Protein AF-A0A7W4UPY8-F1 (afdb_monomer_lite)

Foldseek 3Di:
DDDDDDDDDDDDDDDDDDDDDDDDDDDDDDDDDDPPPPPPPVPPPPPPDDPLPWDKDKDKAFADWDDDDQWIWGDHPDPFFIKIKHKPDSFDKDKDKDADPDPVVCVVRNRIIIMIITTCSVDPDMDIDIDGDDPPDPPDDPPPDDDDD

Sequence (149 aa):
MVPEELNSISPHLSAVDADATDATSSFAAPAPAPVVHDQAAAHRANFGDKTTRSVQLRLLIAGTVTEVGSGVVVTPTQRVPRLHITWAASAAATLTPIELDDPMLADVWGPRLVRLDLDVADRSTMTITVRQEHSTLPFGDTEPVGVTA

Radius of gyration: 32.55 Å; chains: 1; bounding box: 126×54×40 Å

pLDDT: mean 70.65, std 22.6, range [32.75, 97.0]

Organism: NCBI:txid255205

Secondary structure (DSSP, 8-state):
-------------PPPP------------PPPP------SSTTSS-SSS------EEEEEEESEEEEETTEEEEE-SSS---EEEEESTT--EEEEEEE---HHHHHHH-SEEEEEEEE-TT-S---EEEEEPP---------------

Structure (mmCIF, N/CA/C/O backbone):
data_AF-A0A7W4UPY8-F1
#
_entry.id   AF-A0A7W4UPY8-F1
#
loop_
_atom_site.group_PDB
_atom_site.id
_atom_site.type_symbol
_atom_site.label_atom_id
_atom_site.label_alt_id
_atom_site.label_comp_id
_atom_site.label_asym_id
_atom_site.label_entity_id
_atom_site.label_seq_id
_atom_site.pdbx_PDB_ins_code
_atom_site.Cartn_x
_atom_site.Cartn_y
_atom_site.Cartn_z
_atom_site.occupancy
_atom_site.B_iso_or_equiv
_atom_site.auth_seq_id
_atom_site.auth_comp_id
_atom_site.auth_asym_id
_atom_site.auth_atom_id
_atom_site.pdbx_PDB_model_num
ATOM 1 N N . MET A 1 1 ? -2.899 42.332 -21.416 1.00 38.50 1 MET A N 1
ATOM 2 C CA . MET A 1 1 ? -2.376 43.005 -20.212 1.00 38.50 1 MET A CA 1
ATOM 3 C C . MET A 1 1 ? -1.815 41.909 -19.326 1.00 38.50 1 MET A C 1
ATOM 5 O O . MET A 1 1 ? -2.576 41.178 -18.716 1.00 38.50 1 MET A O 1
ATOM 9 N N . VAL A 1 2 ? -0.507 41.704 -19.429 1.00 50.34 2 VAL A N 1
ATOM 10 C CA . VAL A 1 2 ? 0.288 40.655 -18.775 1.00 50.34 2 VAL A CA 1
ATOM 11 C C . VAL A 1 2 ? 1.525 41.355 -18.235 1.00 50.34 2 VAL A C 1
ATOM 13 O O . VAL A 1 2 ? 2.122 42.137 -18.979 1.00 50.34 2 VAL A O 1
ATOM 16 N N . PRO A 1 3 ? 1.879 41.118 -16.969 1.00 48.34 3 PRO A N 1
ATOM 17 C CA . PRO A 1 3 ? 3.298 41.010 -16.664 1.00 48.34 3 PRO A CA 1
ATOM 18 C C . PRO A 1 3 ? 3.560 39.943 -15.595 1.00 48.34 3 PRO A C 1
ATOM 20 O O . PRO A 1 3 ? 3.071 40.059 -14.479 1.00 48.34 3 PRO A O 1
ATOM 23 N N . GLU A 1 4 ? 4.383 38.947 -15.905 1.00 44.91 4 GLU A N 1
ATOM 24 C CA . GLU A 1 4 ? 5.142 38.235 -14.872 1.00 44.91 4 GLU A CA 1
ATOM 25 C C . GLU A 1 4 ? 6.402 37.632 -15.507 1.00 44.91 4 GLU A C 1
ATOM 27 O O . GLU A 1 4 ? 6.456 36.472 -15.896 1.00 44.91 4 GLU A O 1
ATOM 32 N N . GLU A 1 5 ? 7.408 38.486 -15.688 1.00 49.19 5 GLU A N 1
ATOM 33 C CA . GLU A 1 5 ? 8.802 38.075 -15.849 1.00 49.19 5 GLU A CA 1
ATOM 34 C C . GLU A 1 5 ? 9.450 38.218 -14.470 1.00 49.19 5 GLU A C 1
ATOM 36 O O . GLU A 1 5 ? 9.741 39.330 -14.025 1.00 49.19 5 GLU A O 1
ATOM 41 N N . LEU A 1 6 ? 9.637 37.101 -13.767 1.00 49.84 6 LEU A N 1
ATOM 42 C CA . LEU A 1 6 ? 10.430 37.048 -12.544 1.00 49.84 6 LEU A CA 1
ATOM 43 C C . LEU A 1 6 ? 11.608 36.095 -12.733 1.00 49.84 6 LEU A C 1
ATOM 45 O O . LEU A 1 6 ? 11.508 34.882 -12.588 1.00 49.84 6 LEU A O 1
ATOM 49 N N . ASN A 1 7 ? 12.733 36.736 -13.041 1.00 40.84 7 ASN A N 1
ATOM 50 C CA . ASN A 1 7 ? 14.046 36.511 -12.451 1.00 40.84 7 ASN A CA 1
ATOM 51 C C . ASN A 1 7 ? 14.556 35.069 -12.357 1.00 40.84 7 ASN A C 1
ATOM 53 O O . ASN A 1 7 ? 14.488 34.394 -11.331 1.00 40.84 7 ASN A O 1
ATOM 57 N N . SER A 1 8 ? 15.265 34.716 -13.424 1.00 41.16 8 SER A N 1
ATOM 58 C CA . SER A 1 8 ? 16.452 33.870 -13.400 1.00 41.16 8 SER A CA 1
ATOM 59 C C . SER A 1 8 ? 17.480 34.408 -12.390 1.00 41.16 8 SER A C 1
ATOM 61 O O . SER A 1 8 ? 17.962 35.532 -12.533 1.00 41.16 8 SER A O 1
ATOM 63 N N . ILE A 1 9 ? 17.824 33.625 -11.364 1.00 44.72 9 ILE A N 1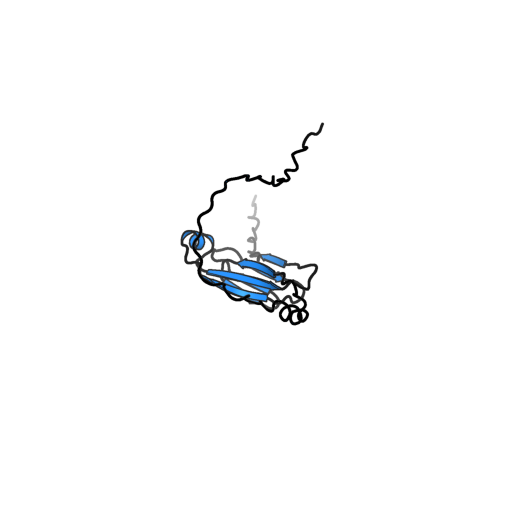
ATOM 64 C CA . ILE A 1 9 ? 18.937 33.923 -10.451 1.00 44.72 9 ILE A CA 1
ATOM 65 C C . ILE A 1 9 ? 19.946 32.779 -10.552 1.00 44.72 9 ILE A C 1
ATOM 67 O O . ILE A 1 9 ? 19.839 31.757 -9.876 1.00 44.72 9 ILE A O 1
ATOM 71 N N . SER A 1 10 ? 20.936 32.977 -11.419 1.00 49.38 10 SER A N 1
ATOM 72 C CA . SER A 1 10 ? 22.199 32.238 -11.427 1.00 49.38 10 SER A CA 1
ATOM 73 C C . SER A 1 10 ? 23.126 32.816 -10.352 1.00 49.38 10 SER A C 1
ATOM 75 O O . SER A 1 10 ? 23.406 34.014 -10.402 1.00 49.38 10 SER A O 1
ATOM 77 N N . PRO A 1 11 ? 23.676 32.028 -9.416 1.00 49.00 11 PRO A N 1
ATOM 78 C CA . PRO A 1 11 ? 24.799 32.488 -8.611 1.00 49.00 11 PRO A CA 1
ATOM 79 C C . PRO A 1 11 ? 26.113 32.290 -9.384 1.00 49.00 11 PRO A C 1
ATOM 81 O O . PRO A 1 11 ? 26.572 31.169 -9.597 1.00 49.00 11 PRO A O 1
ATOM 84 N N . HIS A 1 12 ? 26.718 33.401 -9.810 1.00 40.66 12 HIS A N 1
ATOM 85 C CA . HIS A 1 12 ? 28.081 33.459 -10.340 1.00 40.66 12 HIS A CA 1
ATOM 86 C C . HIS A 1 12 ? 29.053 33.512 -9.147 1.00 40.66 12 HIS A C 1
ATOM 88 O O . HIS A 1 12 ? 29.033 34.467 -8.371 1.00 40.66 12 HIS A O 1
ATOM 94 N N . LEU A 1 13 ? 29.873 32.474 -8.964 1.00 41.69 13 LEU A N 1
ATOM 95 C CA . LEU A 1 13 ? 30.941 32.450 -7.960 1.00 41.69 13 LEU A CA 1
ATOM 96 C C . LEU A 1 13 ? 32.081 33.374 -8.416 1.00 41.69 13 LEU A C 1
ATOM 98 O O . LEU A 1 13 ? 32.779 33.076 -9.384 1.00 41.69 13 LEU A O 1
ATOM 102 N N . SER A 1 14 ? 32.249 34.501 -7.721 1.00 40.97 14 SER A N 1
ATOM 103 C CA . SER A 1 14 ? 33.416 35.379 -7.849 1.00 40.97 14 SER A CA 1
ATOM 104 C C . SER A 1 14 ? 34.625 34.764 -7.147 1.00 40.97 14 SER A C 1
ATOM 106 O O . SER A 1 14 ? 34.558 34.414 -5.969 1.00 40.97 14 SER A O 1
ATOM 108 N N . ALA A 1 15 ? 35.732 34.666 -7.880 1.00 42.44 15 ALA A N 1
ATOM 109 C CA . ALA A 1 15 ? 37.051 34.373 -7.342 1.00 42.44 15 ALA A CA 1
ATOM 110 C C . ALA A 1 15 ? 37.508 35.528 -6.437 1.00 42.44 15 ALA A C 1
ATOM 112 O O . ALA A 1 15 ? 37.416 36.693 -6.826 1.00 42.44 15 ALA A O 1
ATOM 113 N N . VAL A 1 16 ? 37.982 35.196 -5.236 1.00 44.25 16 VAL A N 1
ATOM 114 C CA . VAL A 1 16 ? 38.664 36.137 -4.347 1.00 44.25 16 VAL A CA 1
ATOM 115 C C . VAL A 1 16 ? 40.169 35.917 -4.469 1.00 44.25 16 VAL A C 1
ATOM 117 O O . VAL A 1 16 ? 40.684 34.836 -4.188 1.00 44.25 16 VAL A O 1
ATOM 120 N N . ASP A 1 17 ? 40.827 36.964 -4.950 1.00 41.41 17 ASP A N 1
ATOM 121 C CA . ASP A 1 17 ? 42.266 37.195 -4.928 1.00 41.41 17 ASP A CA 1
ATOM 122 C C . ASP A 1 17 ? 42.747 37.313 -3.473 1.00 41.41 17 ASP A C 1
ATOM 124 O O . ASP A 1 17 ? 42.146 38.038 -2.675 1.00 41.41 17 ASP A O 1
ATOM 128 N N . ALA A 1 18 ? 43.833 36.627 -3.127 1.00 45.28 18 ALA A N 1
ATOM 129 C CA . ALA A 1 18 ? 44.547 36.838 -1.874 1.00 45.28 18 ALA A CA 1
ATOM 130 C C . ALA A 1 18 ? 46.037 36.991 -2.186 1.00 45.28 18 ALA A C 1
ATOM 132 O O . ALA A 1 18 ? 46.731 36.013 -2.467 1.00 45.28 18 ALA A O 1
ATOM 133 N N . ASP A 1 19 ? 46.491 38.243 -2.153 1.00 35.44 19 ASP A N 1
ATOM 134 C CA . ASP A 1 19 ? 47.886 38.645 -2.287 1.00 35.44 19 ASP A CA 1
ATOM 135 C C . ASP A 1 19 ? 48.572 38.787 -0.912 1.00 35.44 19 ASP A C 1
ATOM 137 O O . ASP A 1 19 ? 47.975 39.258 0.056 1.00 35.44 19 ASP A O 1
ATOM 141 N N . ALA A 1 20 ? 49.846 38.384 -0.912 1.00 40.91 20 ALA A N 1
ATOM 142 C CA . ALA A 1 20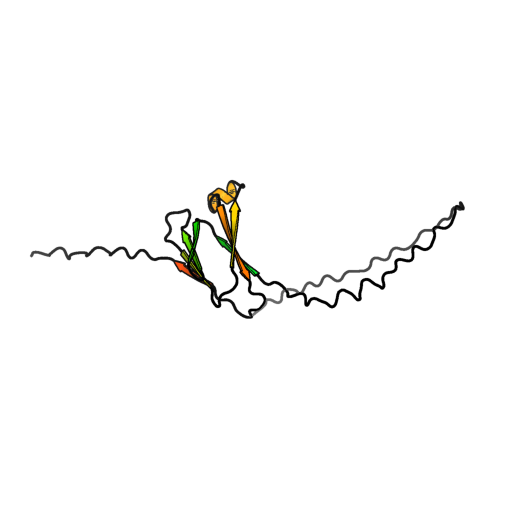 ? 50.985 38.739 -0.059 1.00 40.91 20 ALA A CA 1
ATOM 143 C C . ALA A 1 20 ? 50.941 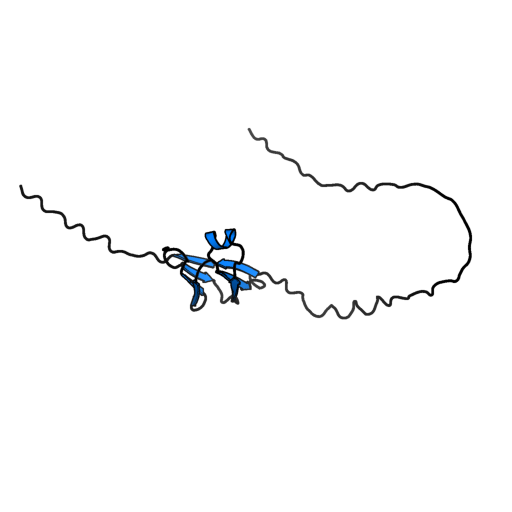38.595 1.483 1.00 40.91 20 ALA A C 1
ATOM 145 O O . ALA A 1 20 ? 50.252 39.310 2.206 1.00 40.91 20 ALA A O 1
ATOM 146 N N . THR A 1 21 ? 51.906 37.834 2.023 1.00 42.16 21 THR A N 1
ATOM 147 C CA . THR A 1 21 ? 53.104 38.430 2.667 1.00 42.16 21 THR A CA 1
ATOM 148 C C . THR A 1 21 ? 54.187 37.392 3.005 1.00 42.16 21 THR A C 1
ATOM 150 O O . THR A 1 21 ? 53.917 36.245 3.348 1.00 42.16 21 THR A O 1
ATOM 153 N N . ASP A 1 22 ? 55.430 37.843 2.841 1.00 36.25 22 ASP A N 1
ATOM 154 C CA . ASP A 1 22 ? 56.722 37.161 2.962 1.00 36.25 22 ASP A CA 1
ATOM 155 C C . ASP A 1 22 ? 57.273 37.200 4.407 1.00 36.25 22 ASP A C 1
ATOM 157 O O . ASP A 1 22 ? 57.003 38.165 5.122 1.00 36.25 22 ASP A O 1
ATOM 161 N N . ALA A 1 23 ? 58.054 36.183 4.812 1.00 36.34 23 ALA A N 1
ATOM 162 C CA . ALA A 1 23 ? 59.330 36.312 5.549 1.00 36.34 23 ALA A CA 1
ATOM 163 C C . ALA A 1 23 ? 59.827 34.980 6.172 1.00 36.34 23 ALA A C 1
ATOM 165 O O . ALA A 1 23 ? 59.359 34.504 7.204 1.00 36.34 23 ALA A O 1
ATOM 166 N N . THR A 1 24 ? 60.865 34.443 5.530 1.00 38.44 24 THR A N 1
ATOM 167 C CA . THR A 1 24 ? 61.970 33.561 5.962 1.00 38.44 24 THR A CA 1
ATOM 168 C C . THR A 1 24 ? 62.228 33.333 7.468 1.00 38.44 24 THR A C 1
ATOM 170 O O . THR A 1 24 ? 62.495 34.273 8.214 1.00 38.44 24 THR A O 1
ATOM 173 N N . SER A 1 25 ? 62.407 32.061 7.866 1.00 36.22 25 SER A N 1
ATOM 174 C CA . SER A 1 25 ? 63.518 31.630 8.743 1.00 36.22 25 SER A CA 1
ATOM 175 C C . SER A 1 25 ? 63.844 30.138 8.612 1.00 36.22 25 SER A C 1
ATOM 177 O O . SER A 1 25 ? 62.977 29.272 8.584 1.00 36.22 25 SER A O 1
ATOM 179 N N . SER A 1 26 ? 65.146 29.888 8.498 1.00 46.94 26 SER A N 1
ATOM 180 C CA . SER A 1 26 ? 65.835 28.634 8.204 1.00 46.94 26 SER A CA 1
ATOM 181 C C . SER A 1 26 ? 65.959 27.718 9.426 1.00 46.94 26 SER A C 1
ATOM 183 O O . SER A 1 26 ? 66.427 28.161 10.473 1.00 46.94 26 SER A O 1
ATOM 185 N N . PHE A 1 27 ? 65.640 26.429 9.264 1.00 32.75 27 PHE A N 1
ATOM 186 C CA . PHE A 1 27 ? 66.287 25.336 9.999 1.00 32.75 27 PHE A CA 1
ATOM 187 C C . PHE A 1 27 ? 66.153 24.021 9.212 1.00 32.75 27 PHE A C 1
ATOM 189 O O . PHE A 1 27 ? 65.053 23.612 8.848 1.00 32.75 27 PHE A O 1
ATOM 196 N N . ALA A 1 28 ? 67.277 23.373 8.908 1.00 44.00 28 ALA A N 1
ATOM 197 C CA . ALA A 1 28 ? 67.339 22.154 8.103 1.00 44.00 28 ALA A CA 1
ATOM 198 C C . ALA A 1 28 ? 67.076 20.880 8.939 1.00 44.00 28 ALA A C 1
ATOM 200 O O . ALA A 1 28 ? 67.708 20.690 9.977 1.00 44.00 28 ALA A O 1
ATOM 201 N N . ALA A 1 29 ? 66.196 19.992 8.449 1.00 42.12 29 ALA A N 1
ATOM 202 C CA . ALA A 1 29 ? 65.991 18.593 8.873 1.00 42.12 29 ALA A CA 1
ATOM 203 C C . ALA A 1 29 ? 65.303 17.793 7.722 1.00 42.12 29 ALA A C 1
ATOM 205 O O . ALA A 1 29 ? 64.754 18.422 6.819 1.00 42.12 29 ALA A O 1
ATOM 206 N N . PRO A 1 30 ? 65.399 16.446 7.665 1.00 42.03 30 PRO A N 1
ATOM 207 C CA . PRO A 1 30 ? 65.604 15.684 6.424 1.00 42.03 30 PRO A CA 1
ATOM 208 C C . PRO A 1 30 ? 64.359 15.486 5.541 1.00 42.03 30 PRO A C 1
ATOM 210 O O . PRO A 1 30 ? 63.222 15.539 6.000 1.00 42.03 30 PRO A O 1
ATOM 213 N N . ALA A 1 31 ? 64.606 15.207 4.256 1.00 49.53 31 ALA A N 1
ATOM 214 C CA . ALA A 1 31 ? 63.587 15.009 3.226 1.00 49.53 31 ALA A CA 1
ATOM 215 C C . ALA A 1 31 ? 62.631 13.830 3.527 1.00 49.53 31 ALA A C 1
ATOM 217 O O . ALA A 1 31 ? 63.109 12.725 3.800 1.00 49.53 31 ALA A O 1
ATOM 218 N N . PRO A 1 32 ? 61.300 14.003 3.404 1.00 41.97 32 PRO A N 1
ATOM 219 C CA . PRO A 1 32 ? 60.374 12.880 3.322 1.00 41.97 32 PRO A CA 1
ATOM 220 C C . PRO A 1 32 ? 60.441 12.233 1.928 1.00 41.97 32 PRO A C 1
ATOM 222 O O . PRO A 1 32 ? 60.482 12.914 0.904 1.00 41.97 32 PRO A O 1
ATOM 225 N N . ALA A 1 33 ? 60.466 10.900 1.898 1.00 46.00 33 ALA A N 1
ATOM 226 C CA . ALA A 1 33 ? 60.461 10.097 0.677 1.00 46.00 33 ALA A CA 1
ATOM 227 C C . ALA A 1 33 ? 59.231 10.391 -0.214 1.00 46.00 33 ALA A C 1
ATOM 229 O O . ALA A 1 33 ? 58.155 10.692 0.313 1.00 46.00 33 ALA A O 1
ATOM 230 N N . PRO A 1 34 ? 59.338 10.255 -1.551 1.00 42.91 34 PRO A N 1
ATOM 231 C CA . PRO A 1 34 ? 58.189 10.377 -2.436 1.00 42.91 34 PRO A CA 1
ATOM 232 C C . PRO A 1 34 ? 57.255 9.180 -2.223 1.00 42.91 34 PRO A C 1
ATOM 234 O O . PRO A 1 34 ? 57.571 8.047 -2.585 1.00 42.91 34 PRO A O 1
ATOM 237 N N . VAL A 1 35 ? 56.090 9.431 -1.630 1.00 48.66 35 VAL A N 1
ATOM 238 C CA . VAL A 1 35 ? 55.005 8.451 -1.552 1.00 48.66 35 VAL A CA 1
ATOM 239 C C . VAL A 1 35 ? 54.367 8.377 -2.937 1.00 48.66 35 VAL A C 1
ATOM 241 O O . VAL A 1 35 ? 53.477 9.158 -3.272 1.00 48.66 35 VAL A O 1
ATOM 244 N N . VAL A 1 36 ? 54.869 7.475 -3.778 1.00 48.56 36 VAL A N 1
ATOM 245 C CA . VAL A 1 36 ? 54.253 7.165 -5.070 1.00 48.56 36 VAL A CA 1
ATOM 246 C C . VAL A 1 36 ? 52.948 6.428 -4.779 1.00 48.56 36 VAL A C 1
ATOM 248 O O . VAL A 1 36 ? 52.949 5.230 -4.508 1.00 48.56 36 VAL A O 1
ATOM 251 N N . HIS A 1 37 ? 51.828 7.151 -4.779 1.00 44.34 37 HIS A N 1
ATOM 252 C CA . HIS A 1 37 ? 50.516 6.520 -4.838 1.00 44.34 37 HIS A CA 1
ATOM 253 C C . HIS A 1 37 ? 50.350 5.956 -6.249 1.00 44.34 37 HIS A C 1
ATOM 255 O O . HIS A 1 37 ? 50.132 6.701 -7.205 1.00 44.34 37 HIS A O 1
ATOM 261 N N . ASP A 1 38 ? 50.492 4.638 -6.381 1.00 44.09 38 ASP A N 1
ATOM 262 C CA . ASP A 1 38 ? 50.093 3.897 -7.573 1.00 44.09 38 ASP A CA 1
ATOM 263 C C . ASP A 1 38 ? 48.569 4.021 -7.735 1.00 44.09 38 ASP A C 1
ATOM 265 O O . ASP A 1 38 ? 47.778 3.245 -7.204 1.00 44.09 38 ASP A O 1
ATOM 269 N N . GLN A 1 39 ? 48.146 5.092 -8.403 1.00 48.16 39 GLN A N 1
ATOM 270 C CA . GLN A 1 39 ? 46.744 5.436 -8.639 1.00 48.16 39 GLN A CA 1
ATOM 271 C C . GLN A 1 39 ? 46.291 4.998 -10.045 1.00 48.16 39 GLN A C 1
ATOM 273 O O . GLN A 1 39 ? 45.379 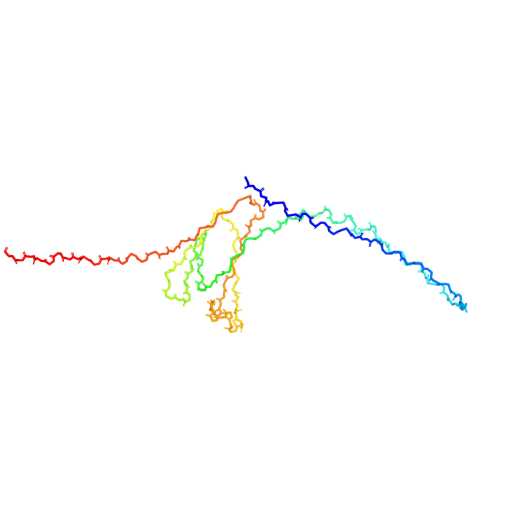5.585 -10.623 1.00 48.16 39 GLN A O 1
ATOM 278 N N . ALA A 1 40 ? 46.936 3.980 -10.625 1.00 40.31 40 ALA A N 1
ATOM 279 C CA . ALA A 1 40 ? 46.686 3.545 -12.002 1.00 40.31 40 ALA A CA 1
ATOM 280 C C . ALA A 1 40 ? 46.020 2.159 -12.110 1.00 40.31 40 ALA A C 1
ATOM 282 O O . ALA A 1 40 ? 45.362 1.880 -13.113 1.00 40.31 40 ALA A O 1
ATOM 283 N N . ALA A 1 41 ? 46.094 1.303 -11.084 1.00 38.91 41 ALA A N 1
ATOM 284 C CA . ALA A 1 41 ? 45.461 -0.021 -11.121 1.00 38.91 41 ALA A CA 1
ATOM 285 C C . ALA A 1 41 ? 43.953 -0.015 -10.779 1.00 38.91 41 ALA A C 1
ATOM 287 O O . ALA A 1 41 ? 43.213 -0.892 -11.224 1.00 38.91 41 ALA A O 1
ATOM 288 N N . ALA A 1 42 ? 43.461 0.991 -10.048 1.00 44.19 42 ALA A N 1
ATOM 289 C CA . ALA A 1 42 ? 42.077 1.020 -9.558 1.00 44.19 42 ALA A CA 1
ATOM 290 C C . ALA A 1 42 ? 41.016 1.408 -10.613 1.00 44.19 42 ALA A C 1
ATOM 292 O O . ALA A 1 42 ? 39.825 1.210 -10.385 1.00 44.19 42 ALA A O 1
ATOM 293 N N . HIS A 1 43 ? 41.409 1.920 -11.785 1.00 41.97 43 HIS A N 1
ATOM 294 C CA . HIS A 1 43 ? 40.451 2.346 -12.819 1.00 41.97 43 HIS A CA 1
ATOM 295 C C . HIS A 1 43 ? 40.016 1.226 -13.778 1.00 41.97 43 HIS A C 1
ATOM 297 O O . HIS A 1 43 ? 39.016 1.376 -14.478 1.00 41.97 43 HIS A O 1
ATOM 303 N N . ARG A 1 44 ? 40.733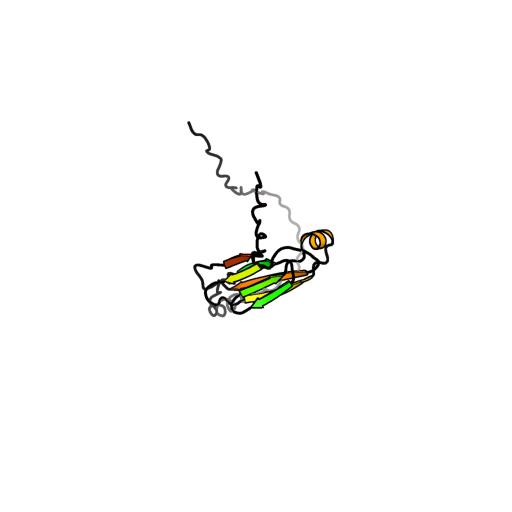 0.094 -13.826 1.00 37.91 44 ARG A N 1
ATOM 304 C CA . ARG A 1 44 ? 40.503 -0.949 -14.844 1.00 37.91 44 ARG A CA 1
ATOM 305 C C . ARG A 1 44 ? 39.574 -2.085 -14.391 1.00 37.91 44 ARG A C 1
ATOM 307 O O . ARG A 1 44 ? 39.155 -2.876 -15.227 1.00 37.91 44 ARG A O 1
ATOM 314 N N . ALA A 1 45 ? 39.216 -2.137 -13.107 1.00 45.62 45 ALA A N 1
ATOM 315 C CA . ALA A 1 45 ? 38.308 -3.147 -12.549 1.00 45.62 45 ALA A CA 1
ATOM 316 C C . ALA A 1 45 ? 36.833 -2.700 -12.468 1.00 45.62 45 ALA A C 1
ATOM 318 O O . ALA A 1 45 ? 35.965 -3.526 -12.213 1.00 45.62 45 ALA A O 1
ATOM 319 N N . ASN A 1 46 ? 36.528 -1.421 -12.719 1.00 48.06 46 ASN A N 1
ATOM 320 C CA . ASN A 1 46 ? 35.187 -0.866 -12.476 1.00 48.06 46 ASN A CA 1
ATOM 321 C C . ASN A 1 46 ? 34.274 -0.817 -13.716 1.00 48.06 46 ASN A C 1
ATOM 323 O O . ASN A 1 46 ? 33.144 -0.348 -13.624 1.00 48.06 46 ASN A O 1
ATOM 327 N N . PHE A 1 47 ? 34.720 -1.323 -14.870 1.00 49.94 47 PHE A N 1
ATOM 328 C CA . PHE A 1 47 ? 33.885 -1.456 -16.076 1.00 49.94 47 PHE A CA 1
ATOM 329 C C . PHE A 1 47 ? 33.233 -2.841 -16.150 1.00 49.94 47 PHE A C 1
ATOM 331 O O . PHE A 1 47 ? 33.384 -3.574 -17.126 1.00 49.94 47 PHE A O 1
ATOM 338 N N . GLY A 1 48 ? 32.538 -3.211 -15.075 1.00 52.16 48 GLY A N 1
ATOM 339 C CA . GLY A 1 48 ? 31.973 -4.544 -14.906 1.00 52.16 48 GLY A CA 1
ATOM 340 C C . GLY A 1 48 ? 30.725 -4.613 -14.037 1.00 52.16 48 GLY A C 1
ATOM 341 O O . GLY A 1 48 ? 30.466 -5.672 -13.495 1.00 52.16 48 GLY A O 1
ATOM 342 N N . ASP A 1 49 ? 29.958 -3.531 -13.899 1.00 51.75 49 ASP A N 1
ATOM 343 C CA . ASP A 1 49 ? 28.508 -3.649 -13.746 1.00 51.75 49 ASP A CA 1
ATOM 344 C C . ASP A 1 49 ? 27.865 -2.345 -14.216 1.00 51.75 49 ASP A C 1
ATOM 346 O O . ASP A 1 49 ? 28.275 -1.244 -13.837 1.00 51.75 49 ASP A O 1
ATOM 350 N N . LYS A 1 50 ? 26.888 -2.447 -15.107 1.00 51.62 50 LYS A N 1
ATOM 351 C CA . LYS A 1 50 ? 26.091 -1.302 -15.533 1.00 51.62 50 LYS A CA 1
ATOM 352 C C . LYS A 1 50 ? 25.320 -0.896 -14.286 1.00 51.62 50 LYS A C 1
ATOM 354 O O . LYS A 1 50 ? 24.423 -1.628 -13.890 1.00 51.62 50 LYS A O 1
ATOM 359 N N . THR A 1 51 ? 25.680 0.219 -13.647 1.00 53.34 51 THR A N 1
ATOM 360 C CA . THR A 1 51 ? 24.954 0.751 -12.488 1.00 53.34 51 THR A CA 1
ATOM 361 C C . THR A 1 51 ? 23.502 0.976 -12.891 1.00 53.34 51 THR A C 1
ATOM 363 O O . THR A 1 51 ? 23.122 1.998 -13.463 1.00 53.34 51 THR A O 1
ATOM 366 N N . THR A 1 52 ? 22.680 -0.045 -12.680 1.00 59.62 52 THR A N 1
ATOM 367 C CA . THR A 1 52 ? 21.268 -0.003 -13.012 1.00 59.62 52 THR A CA 1
ATOM 368 C C . THR A 1 52 ? 20.684 0.950 -11.993 1.00 59.62 52 THR A C 1
ATOM 370 O O . THR A 1 52 ? 20.690 0.681 -10.794 1.00 59.62 52 THR A O 1
ATOM 373 N N . ARG A 1 53 ? 20.317 2.146 -12.450 1.00 61.22 53 ARG A N 1
ATOM 374 C CA . ARG A 1 53 ? 19.759 3.189 -11.596 1.00 61.22 53 ARG A CA 1
ATOM 375 C C . ARG A 1 53 ? 18.482 2.625 -10.978 1.00 61.22 53 ARG A C 1
ATOM 377 O O . ARG A 1 53 ? 17.479 2.506 -11.671 1.00 61.22 53 ARG A O 1
ATOM 384 N N . SER A 1 54 ? 18.525 2.251 -9.700 1.00 75.81 54 SER A N 1
ATOM 385 C CA . SER A 1 54 ? 17.353 1.721 -9.008 1.00 75.81 54 SER A CA 1
ATOM 386 C C . SER A 1 54 ? 16.350 2.854 -8.818 1.00 75.81 54 SER A C 1
ATOM 388 O O . SER A 1 54 ? 16.611 3.799 -8.068 1.00 75.81 54 SER A O 1
ATOM 390 N N . VAL A 1 55 ? 15.220 2.787 -9.513 1.00 87.88 55 VAL A N 1
ATOM 391 C CA . VAL A 1 55 ? 14.094 3.699 -9.306 1.00 87.88 55 VAL A CA 1
ATOM 392 C C . VAL A 1 55 ? 13.029 2.925 -8.545 1.00 87.88 55 VAL A C 1
ATOM 394 O O . VAL A 1 55 ? 12.577 1.880 -9.004 1.00 87.88 55 VAL A O 1
ATOM 397 N N . GLN A 1 56 ? 12.649 3.426 -7.371 1.00 91.25 56 GLN A N 1
ATOM 398 C CA . GLN A 1 56 ? 11.660 2.790 -6.505 1.00 91.25 56 GLN A CA 1
ATOM 399 C C . GLN A 1 56 ? 10.512 3.749 -6.217 1.00 91.25 56 GLN A C 1
ATOM 401 O O . GLN A 1 56 ? 10.728 4.932 -5.945 1.00 91.25 56 GLN A O 1
ATOM 406 N N . LEU A 1 57 ? 9.293 3.221 -6.238 1.00 92.06 57 LEU A N 1
ATOM 407 C CA . LEU A 1 57 ? 8.101 3.916 -5.779 1.00 92.06 57 LEU A CA 1
ATOM 408 C C . LEU A 1 57 ? 7.775 3.446 -4.364 1.00 92.06 57 LEU A C 1
ATOM 410 O O . LEU A 1 57 ? 7.586 2.255 -4.127 1.00 92.06 57 LEU A O 1
ATOM 414 N N . ARG A 1 58 ? 7.730 4.390 -3.424 1.00 95.44 58 ARG A N 1
ATOM 415 C CA . ARG A 1 58 ? 7.587 4.113 -1.995 1.00 95.44 58 ARG A CA 1
ATOM 416 C C . ARG A 1 58 ? 6.299 4.711 -1.453 1.00 95.44 58 ARG A C 1
ATOM 418 O O . ARG A 1 58 ? 6.103 5.921 -1.535 1.00 95.44 58 ARG A O 1
ATOM 425 N N . LEU A 1 59 ? 5.451 3.871 -0.872 1.00 95.00 59 LEU A N 1
ATOM 426 C CA . LEU A 1 59 ? 4.217 4.279 -0.207 1.00 95.00 59 LEU A CA 1
ATOM 427 C C . LEU A 1 59 ? 4.338 3.998 1.288 1.00 95.00 59 LEU A C 1
ATOM 429 O O . LEU A 1 59 ? 4.754 2.912 1.685 1.00 95.00 59 LEU A O 1
ATOM 433 N N . LEU A 1 60 ? 3.958 4.971 2.113 1.00 95.00 60 LEU A N 1
ATOM 434 C CA . LEU A 1 60 ? 3.812 4.794 3.556 1.00 95.00 60 LEU A CA 1
ATOM 435 C C . LEU A 1 60 ? 2.331 4.632 3.875 1.00 95.00 60 LEU A C 1
ATOM 437 O O . LEU A 1 60 ? 1.519 5.488 3.530 1.00 95.00 60 LEU A O 1
ATOM 441 N N . ILE A 1 61 ? 1.992 3.511 4.500 1.00 95.19 61 ILE A N 1
ATOM 442 C CA . ILE A 1 61 ? 0.617 3.082 4.720 1.00 95.19 61 ILE A CA 1
ATOM 443 C C . ILE A 1 61 ? 0.383 2.965 6.222 1.00 95.19 61 ILE A C 1
ATOM 445 O O . ILE A 1 61 ? 1.079 2.218 6.908 1.00 95.19 61 ILE A O 1
ATOM 449 N N . ALA A 1 62 ? -0.615 3.691 6.717 1.00 94.00 62 ALA A N 1
ATOM 450 C CA . ALA A 1 62 ? -1.120 3.558 8.076 1.00 94.00 62 ALA A CA 1
ATOM 451 C C . ALA A 1 62 ? -2.207 2.477 8.141 1.00 94.00 62 ALA A C 1
ATOM 453 O O . ALA A 1 62 ? -3.111 2.437 7.301 1.00 94.00 62 ALA A O 1
ATOM 454 N N . GLY A 1 63 ? -2.142 1.624 9.162 1.00 91.38 63 GLY A N 1
ATOM 455 C CA . GLY A 1 63 ? -3.099 0.542 9.380 1.00 91.38 63 GLY A CA 1
ATOM 456 C C . GLY A 1 63 ? -2.523 -0.850 9.152 1.00 91.38 63 GLY A C 1
ATOM 457 O O . GLY A 1 63 ? -1.326 -1.049 8.953 1.00 91.38 63 GLY A O 1
ATOM 458 N N . THR A 1 64 ? -3.402 -1.844 9.224 1.00 92.75 64 THR A N 1
ATOM 459 C CA . THR A 1 64 ? -3.017 -3.243 9.034 1.00 92.75 64 THR A CA 1
ATOM 460 C C . THR A 1 64 ? -3.021 -3.563 7.548 1.00 92.75 64 THR A C 1
ATOM 462 O O . THR A 1 64 ? -4.057 -3.445 6.897 1.00 92.75 64 THR A O 1
ATOM 465 N N . VAL A 1 65 ? -1.874 -3.982 7.018 1.00 95.44 65 VAL A N 1
ATOM 466 C CA . VAL A 1 65 ? -1.707 -4.332 5.604 1.00 95.44 65 VAL A CA 1
ATOM 467 C C . VAL A 1 65 ? -1.650 -5.848 5.454 1.00 95.44 65 VAL A C 1
ATOM 469 O O . VAL A 1 65 ? -0.949 -6.531 6.198 1.00 95.44 65 VAL A O 1
ATOM 472 N N . THR A 1 66 ? -2.399 -6.383 4.496 1.00 95.19 66 THR A N 1
ATOM 473 C CA . THR A 1 66 ? -2.402 -7.806 4.144 1.00 95.19 66 THR A CA 1
ATOM 474 C C . THR A 1 66 ? -2.174 -7.954 2.649 1.00 95.19 66 THR A C 1
ATOM 476 O O . THR A 1 66 ? -2.871 -7.324 1.857 1.00 95.19 66 THR A O 1
ATOM 479 N N . GLU A 1 67 ? -1.213 -8.782 2.255 1.00 93.19 67 GLU A N 1
ATOM 480 C CA . GLU A 1 67 ? -0.948 -9.078 0.845 1.00 93.19 67 GLU A CA 1
ATOM 481 C C . GLU A 1 67 ? -2.065 -9.940 0.249 1.00 93.19 67 GLU A C 1
ATOM 483 O O . GLU A 1 67 ? -2.503 -10.920 0.854 1.00 93.19 67 GLU A O 1
ATOM 488 N N . VAL A 1 68 ? -2.544 -9.564 -0.940 1.00 90.88 68 VAL A N 1
ATOM 489 C CA . VAL A 1 68 ? -3.583 -10.289 -1.681 1.00 90.88 68 VAL A CA 1
ATOM 490 C C . VAL A 1 68 ? -3.266 -10.234 -3.174 1.00 90.88 68 VAL A C 1
ATOM 492 O O . VAL A 1 68 ? -3.450 -9.206 -3.825 1.00 90.88 68 VAL A O 1
ATOM 495 N N . GLY A 1 69 ? -2.816 -11.356 -3.742 1.00 86.44 69 GLY A N 1
ATOM 496 C CA . GLY A 1 69 ? -2.469 -11.438 -5.164 1.00 86.44 69 GLY A CA 1
ATOM 497 C C . GLY A 1 69 ? -1.381 -10.428 -5.549 1.00 86.44 69 GLY A C 1
ATOM 498 O O . GLY A 1 69 ? -0.318 -10.404 -4.943 1.00 86.44 69 GLY A O 1
ATOM 499 N N . SER A 1 70 ? -1.647 -9.588 -6.553 1.00 84.38 70 SER A N 1
ATOM 500 C CA . SER A 1 70 ? -0.745 -8.518 -7.016 1.00 84.38 70 SER A CA 1
ATOM 501 C C . SER A 1 70 ? -1.033 -7.161 -6.351 1.00 84.38 70 SER A C 1
ATOM 503 O O . SER A 1 70 ? -1.011 -6.113 -7.005 1.00 84.38 70 SER A O 1
ATOM 505 N N . GLY A 1 71 ? -1.409 -7.183 -5.076 1.00 93.06 71 GLY A N 1
ATOM 506 C CA . GLY A 1 71 ? -1.834 -6.004 -4.341 1.00 93.06 71 GLY A CA 1
ATOM 507 C C . GLY A 1 71 ? -1.827 -6.216 -2.835 1.00 93.06 71 GLY A C 1
ATOM 508 O O . GLY A 1 71 ? -1.434 -7.264 -2.321 1.00 93.06 71 GLY A O 1
ATOM 509 N N . VAL A 1 72 ? -2.303 -5.202 -2.123 1.00 96.06 72 VAL A N 1
ATOM 510 C CA . VAL A 1 72 ? -2.512 -5.244 -0.680 1.00 96.06 72 VAL A CA 1
ATOM 511 C C . VAL A 1 72 ? -3.896 -4.732 -0.314 1.00 96.06 72 VAL A C 1
ATOM 513 O O . VAL A 1 72 ? -4.440 -3.827 -0.950 1.00 96.06 72 VAL A O 1
ATOM 516 N N . VAL A 1 73 ? -4.449 -5.290 0.755 1.00 96.38 73 VAL A N 1
ATOM 517 C CA . VAL A 1 73 ? -5.633 -4.768 1.428 1.00 96.38 73 VAL A CA 1
ATOM 518 C C . VAL A 1 73 ? -5.192 -4.080 2.709 1.00 96.38 73 VAL A C 1
ATOM 520 O O . VAL A 1 73 ? -4.479 -4.659 3.526 1.00 96.38 73 VAL A O 1
ATOM 523 N N . VAL A 1 74 ? -5.634 -2.842 2.883 1.00 95.25 74 VAL A N 1
ATOM 524 C CA . VAL A 1 74 ? -5.370 -2.016 4.055 1.00 95.25 74 VAL A CA 1
ATOM 525 C C . VAL A 1 74 ? -6.641 -1.948 4.884 1.00 95.25 74 VAL A C 1
ATOM 527 O O . VAL A 1 74 ? -7.688 -1.510 4.405 1.00 95.25 74 VAL A O 1
ATOM 530 N N . THR A 1 75 ? -6.544 -2.364 6.139 1.00 92.94 75 THR A N 1
ATOM 531 C CA . THR A 1 75 ? -7.545 -2.101 7.170 1.00 92.94 75 THR A CA 1
ATOM 532 C C . THR A 1 75 ? -7.089 -0.864 7.952 1.00 92.94 75 THR A C 1
ATOM 534 O O . THR A 1 75 ? -6.095 -0.958 8.682 1.00 92.94 75 THR A O 1
ATOM 537 N N . PRO A 1 76 ? -7.758 0.294 7.790 1.00 88.00 76 PRO A N 1
ATOM 538 C CA . PRO A 1 76 ? -7.377 1.531 8.468 1.00 88.00 76 PRO A CA 1
ATOM 539 C C . PRO A 1 76 ? -7.440 1.401 9.994 1.00 88.00 76 PRO A C 1
ATOM 541 O O . PRO A 1 76 ? -8.187 0.585 10.531 1.00 88.00 76 PRO A O 1
ATOM 544 N N . THR A 1 77 ? -6.669 2.229 10.701 1.00 83.56 77 THR A N 1
ATOM 545 C CA . THR A 1 77 ? -6.677 2.292 12.177 1.00 83.56 77 THR A CA 1
ATOM 546 C C . THR A 1 77 ? -7.978 2.870 12.738 1.00 83.56 77 THR A C 1
ATOM 548 O O . THR A 1 77 ? -8.375 2.548 13.855 1.00 83.56 77 THR A O 1
ATOM 551 N N . GLN A 1 78 ? -8.662 3.706 11.956 1.00 79.19 78 GLN A N 1
ATOM 552 C CA . GLN A 1 78 ? -9.956 4.295 12.293 1.00 79.19 78 GLN A CA 1
ATOM 553 C C . GLN A 1 78 ? -11.102 3.537 11.607 1.00 79.19 78 GLN A C 1
ATOM 555 O O . GLN A 1 78 ? -10.876 2.717 10.719 1.00 79.19 78 GLN A O 1
ATOM 560 N N . ARG A 1 79 ? -12.356 3.825 11.989 1.00 75.62 79 ARG A N 1
ATOM 561 C CA . ARG A 1 79 ? -13.574 3.221 11.403 1.00 75.62 79 ARG A CA 1
ATOM 562 C C . ARG A 1 79 ? -13.868 3.740 9.985 1.00 75.62 79 ARG A C 1
ATOM 564 O O . ARG A 1 79 ? -14.942 4.268 9.714 1.00 75.62 79 ARG A O 1
ATOM 571 N N . VAL A 1 80 ? -12.905 3.591 9.088 1.00 80.50 80 VAL A N 1
ATOM 572 C CA . VAL A 1 80 ? -12.992 3.924 7.667 1.00 80.50 80 VAL A CA 1
ATOM 573 C C . VAL A 1 80 ? -13.034 2.606 6.880 1.00 80.50 80 VAL A C 1
ATOM 575 O O . VAL A 1 80 ? -12.393 1.636 7.297 1.00 80.50 80 VAL A O 1
ATOM 578 N N . PRO A 1 81 ? -13.788 2.521 5.769 1.00 89.00 81 PRO A N 1
ATOM 579 C CA . PRO A 1 81 ? -13.800 1.322 4.939 1.00 89.00 81 PRO A CA 1
ATOM 580 C C . PRO A 1 81 ? -12.408 0.898 4.453 1.00 89.00 81 PRO A C 1
ATOM 582 O O . PRO A 1 81 ? -11.522 1.733 4.261 1.00 89.00 81 PRO A O 1
ATOM 585 N N . ARG A 1 82 ? -12.228 -0.410 4.235 1.00 93.19 82 ARG A N 1
ATOM 586 C CA . ARG A 1 82 ? -10.945 -0.990 3.815 1.00 93.19 82 ARG A CA 1
ATOM 587 C C . ARG A 1 82 ? -10.540 -0.467 2.440 1.00 93.19 82 ARG A C 1
ATOM 589 O O . ARG A 1 82 ? -11.389 -0.180 1.594 1.00 93.19 82 ARG A O 1
ATOM 596 N N . LEU A 1 83 ? -9.236 -0.377 2.207 1.00 93.75 83 LEU A N 1
ATOM 597 C CA . LEU A 1 83 ? -8.669 0.045 0.929 1.00 93.75 83 LEU A CA 1
ATOM 598 C C . LEU A 1 83 ? -7.999 -1.139 0.238 1.00 93.75 83 LEU A C 1
ATOM 600 O O . LEU A 1 83 ? -7.321 -1.938 0.873 1.00 93.75 83 LEU A O 1
ATOM 604 N N . HIS A 1 84 ? -8.146 -1.219 -1.076 1.00 95.12 84 HIS A N 1
ATOM 605 C CA . HIS A 1 84 ? -7.425 -2.131 -1.954 1.00 95.12 84 HIS A CA 1
ATOM 606 C C . HIS A 1 84 ? -6.423 -1.313 -2.749 1.00 95.12 84 HIS A C 1
ATOM 608 O O . HIS A 1 84 ? -6.814 -0.402 -3.479 1.00 95.12 84 HIS A O 1
ATOM 614 N N . ILE A 1 85 ? -5.144 -1.633 -2.608 1.00 95.25 85 ILE A N 1
ATOM 615 C CA . ILE A 1 85 ? -4.068 -1.031 -3.386 1.00 95.25 85 ILE A CA 1
ATOM 616 C C . ILE A 1 85 ? -3.538 -2.107 -4.320 1.00 95.25 85 ILE A C 1
ATOM 618 O O . ILE A 1 85 ? -3.018 -3.126 -3.876 1.00 95.25 85 ILE A O 1
ATOM 622 N N . THR A 1 86 ? -3.664 -1.884 -5.619 1.00 95.12 86 THR A N 1
ATOM 623 C CA . THR A 1 86 ? -3.171 -2.798 -6.651 1.00 95.12 86 THR A CA 1
ATOM 624 C C . THR A 1 86 ? -2.248 -2.053 -7.591 1.00 95.12 86 THR A C 1
ATOM 626 O O . THR A 1 86 ? -2.434 -0.859 -7.834 1.00 95.12 86 THR A O 1
ATOM 629 N N . TRP A 1 87 ? -1.291 -2.758 -8.174 1.00 93.38 87 TRP A N 1
ATOM 630 C CA . TRP A 1 87 ? -0.393 -2.183 -9.164 1.00 93.38 87 TRP A CA 1
ATOM 631 C C . TRP A 1 87 ? -0.280 -3.062 -10.402 1.00 93.38 87 TRP A C 1
ATOM 633 O O . TRP A 1 87 ? -0.470 -4.279 -10.360 1.00 93.38 87 TRP A O 1
ATOM 643 N N . ALA A 1 88 ? 0.010 -2.419 -11.530 1.00 79.00 88 ALA A N 1
ATOM 644 C CA . ALA A 1 88 ? 0.165 -3.110 -12.797 1.00 79.00 88 ALA A CA 1
ATOM 645 C C . ALA A 1 88 ? 1.514 -3.849 -12.899 1.00 79.00 88 ALA A C 1
ATOM 647 O O . ALA A 1 88 ? 2.526 -3.457 -12.318 1.00 79.00 88 ALA A O 1
ATOM 648 N N . ALA A 1 89 ? 1.519 -4.887 -13.738 1.00 64.94 89 ALA A N 1
ATOM 649 C CA . ALA A 1 89 ? 2.706 -5.466 -14.365 1.00 64.94 89 ALA A CA 1
ATOM 650 C C . ALA A 1 89 ? 3.694 -6.256 -13.482 1.00 64.94 89 ALA A C 1
ATOM 652 O O . ALA A 1 89 ? 4.869 -6.358 -13.842 1.00 64.94 89 ALA A O 1
ATOM 653 N N . SER A 1 90 ? 3.221 -6.863 -12.387 1.00 72.38 90 SER A N 1
ATOM 654 C CA . SER A 1 90 ? 4.021 -7.750 -11.520 1.00 72.38 90 SER A CA 1
ATOM 655 C C . SER A 1 90 ? 5.335 -7.115 -11.051 1.00 72.38 90 SER A C 1
ATOM 657 O O . SER A 1 90 ? 6.357 -7.792 -10.957 1.00 72.38 90 SER A O 1
ATOM 659 N N . ALA A 1 91 ? 5.324 -5.799 -10.808 1.00 86.25 91 ALA A N 1
ATOM 660 C CA . ALA A 1 91 ? 6.450 -5.122 -10.178 1.00 86.25 91 ALA A CA 1
ATOM 661 C C . ALA A 1 91 ? 6.761 -5.800 -8.838 1.00 86.25 91 ALA A C 1
ATOM 663 O O . ALA A 1 91 ? 5.839 -6.096 -8.067 1.00 86.25 91 ALA A O 1
ATOM 664 N N . ALA A 1 92 ? 8.048 -6.055 -8.590 1.00 89.06 92 ALA A N 1
ATOM 665 C CA . ALA A 1 92 ? 8.492 -6.630 -7.332 1.00 89.06 92 ALA A CA 1
ATOM 666 C C . ALA A 1 92 ? 8.131 -5.668 -6.196 1.00 89.06 92 ALA A C 1
ATOM 668 O O . ALA A 1 92 ? 8.428 -4.473 -6.267 1.00 89.06 92 ALA A O 1
ATOM 669 N N . ALA A 1 93 ? 7.462 -6.203 -5.178 1.00 91.81 93 ALA A N 1
ATOM 670 C CA . ALA A 1 93 ? 6.956 -5.455 -4.043 1.00 91.81 93 ALA A CA 1
ATOM 671 C C . ALA A 1 93 ? 7.613 -5.955 -2.761 1.00 91.81 93 ALA A C 1
ATOM 673 O O . ALA A 1 93 ? 7.756 -7.159 -2.560 1.00 91.81 93 ALA A O 1
ATOM 674 N N . THR A 1 94 ? 8.011 -5.032 -1.894 1.00 94.25 94 THR A N 1
ATOM 675 C CA . THR A 1 94 ? 8.511 -5.341 -0.553 1.00 94.25 94 THR A CA 1
ATOM 676 C C . THR A 1 94 ? 7.710 -4.553 0.469 1.00 94.25 94 THR A C 1
ATOM 678 O O . THR A 1 94 ? 7.614 -3.330 0.369 1.00 94.25 94 THR A O 1
ATOM 681 N N . LEU A 1 95 ? 7.154 -5.243 1.464 1.00 95.69 95 LEU A N 1
ATOM 682 C CA . LEU A 1 95 ? 6.508 -4.623 2.616 1.00 95.69 95 LEU A CA 1
ATOM 683 C C . LEU A 1 95 ? 7.464 -4.621 3.807 1.00 95.69 95 LEU A C 1
ATOM 685 O O . LEU A 1 95 ? 7.875 -5.671 4.292 1.00 95.69 95 LEU A O 1
ATOM 689 N N . THR A 1 96 ? 7.797 -3.432 4.298 1.00 97.00 96 THR A N 1
ATOM 690 C CA . THR A 1 96 ? 8.639 -3.244 5.482 1.00 97.00 96 THR A CA 1
ATOM 691 C C . THR A 1 96 ? 7.818 -2.584 6.586 1.00 97.00 96 THR A C 1
ATOM 693 O O . THR A 1 96 ? 7.446 -1.417 6.441 1.00 97.00 96 THR A O 1
ATOM 696 N N . PRO A 1 97 ? 7.514 -3.286 7.688 1.00 95.75 97 PRO A N 1
ATOM 697 C CA . PRO A 1 97 ? 6.895 -2.663 8.850 1.00 95.75 97 PRO A CA 1
ATOM 698 C C . PRO A 1 97 ? 7.825 -1.632 9.498 1.00 95.75 97 PRO A C 1
ATOM 700 O O . PRO A 1 97 ? 9.034 -1.845 9.574 1.00 95.75 97 PRO A O 1
ATOM 703 N N . ILE A 1 98 ? 7.251 -0.531 9.975 1.00 95.88 98 ILE A N 1
ATOM 704 C CA . ILE A 1 98 ? 7.947 0.546 10.682 1.00 95.88 98 ILE A CA 1
ATOM 705 C C . ILE A 1 98 ? 7.144 0.857 11.944 1.00 95.88 98 ILE A C 1
ATOM 707 O O . ILE A 1 98 ? 5.985 1.258 11.853 1.00 95.88 98 ILE A O 1
ATOM 711 N N . GLU A 1 99 ? 7.759 0.673 13.107 1.00 94.25 99 GLU A N 1
ATOM 712 C CA . GLU A 1 99 ? 7.191 1.134 14.375 1.00 94.25 99 GLU A CA 1
ATOM 713 C C . GLU A 1 99 ? 7.429 2.646 14.513 1.00 94.25 99 GLU A C 1
ATOM 715 O O . GLU A 1 99 ? 8.488 3.157 14.134 1.00 94.25 99 GLU A O 1
ATOM 720 N N . LEU A 1 100 ? 6.423 3.371 14.999 1.00 93.50 100 LEU A N 1
ATOM 721 C CA . LEU A 1 100 ? 6.497 4.802 15.275 1.00 93.50 100 LEU A CA 1
ATOM 722 C C . LEU A 1 100 ? 6.607 5.024 16.783 1.00 93.50 100 LEU A C 1
ATOM 724 O O . LEU A 1 100 ? 5.623 4.899 17.508 1.00 93.50 100 LEU A O 1
ATOM 728 N N . ASP A 1 101 ? 7.803 5.406 17.228 1.00 91.88 101 ASP A N 1
ATOM 729 C CA . ASP A 1 101 ? 8.076 5.719 18.636 1.00 91.88 101 ASP A CA 1
ATOM 730 C C . ASP A 1 101 ? 7.720 7.168 19.006 1.00 91.88 101 ASP A C 1
ATOM 732 O O . ASP A 1 101 ? 7.554 7.492 20.182 1.00 91.88 101 ASP A O 1
ATOM 736 N N . ASP A 1 102 ? 7.615 8.055 18.010 1.00 94.00 102 ASP A N 1
ATOM 737 C CA . ASP A 1 102 ? 7.269 9.459 18.223 1.00 94.00 102 ASP A CA 1
ATOM 738 C C . ASP A 1 102 ? 5.766 9.599 18.543 1.00 94.00 102 ASP A C 1
ATOM 740 O O . ASP A 1 102 ? 4.932 9.288 17.683 1.00 94.00 102 ASP A O 1
ATOM 744 N N . PRO A 1 103 ? 5.390 10.102 19.736 1.00 91.81 103 PRO A N 1
ATOM 745 C CA . PRO A 1 103 ? 3.988 10.187 20.144 1.00 91.81 103 PRO A CA 1
ATOM 746 C C . PRO A 1 103 ? 3.139 11.107 19.263 1.00 91.81 103 PRO A C 1
ATOM 748 O O . PRO A 1 103 ? 1.957 10.835 19.059 1.00 91.81 103 PRO A O 1
ATOM 751 N N . MET A 1 104 ? 3.723 12.184 18.729 1.00 93.38 104 MET A N 1
ATOM 752 C CA . MET A 1 104 ? 3.006 13.139 17.881 1.00 93.38 104 MET A CA 1
ATOM 753 C C . MET A 1 104 ? 2.670 12.518 16.524 1.00 93.38 104 MET A C 1
ATOM 755 O O . MET A 1 104 ? 1.585 12.745 15.989 1.00 93.38 104 MET A O 1
ATOM 759 N N . LEU A 1 105 ? 3.578 11.718 15.962 1.00 90.50 105 LEU A N 1
ATOM 760 C CA . LEU A 1 105 ? 3.329 11.005 14.707 1.00 90.50 105 LEU A CA 1
ATOM 761 C C . LEU A 1 105 ? 2.417 9.792 14.904 1.00 90.50 105 LEU A C 1
ATOM 763 O O . LEU A 1 105 ? 1.549 9.538 14.063 1.00 90.50 105 LEU A O 1
ATOM 767 N N . ALA A 1 106 ? 2.584 9.071 16.012 1.00 91.19 106 ALA A N 1
ATOM 768 C CA . ALA A 1 106 ? 1.791 7.892 16.329 1.00 91.19 106 ALA A CA 1
ATOM 769 C C . ALA A 1 106 ? 0.309 8.218 16.581 1.00 91.19 106 ALA A C 1
ATOM 771 O O . ALA A 1 106 ? -0.548 7.407 16.239 1.00 91.19 106 ALA A O 1
ATOM 772 N N . ASP A 1 107 ? -0.021 9.398 17.115 1.00 88.81 107 ASP A N 1
ATOM 773 C CA . ASP A 1 107 ? -1.418 9.823 17.302 1.00 88.81 107 ASP A CA 1
ATOM 774 C C . ASP A 1 107 ? -2.156 10.002 15.962 1.00 88.81 107 ASP A C 1
ATOM 776 O O . ASP A 1 107 ? -3.317 9.624 15.806 1.00 88.81 107 ASP A O 1
ATOM 780 N N . VAL A 1 108 ? -1.454 10.510 14.945 1.00 89.25 108 VAL A N 1
ATOM 781 C CA . VAL A 1 108 ? -2.044 10.781 13.627 1.00 89.25 108 VAL A CA 1
ATOM 782 C C . VAL A 1 108 ? -2.073 9.530 12.745 1.00 89.25 108 VAL A C 1
ATOM 784 O O . VAL A 1 108 ? -3.066 9.277 12.061 1.00 89.25 108 VAL A O 1
ATOM 787 N N . TRP A 1 109 ? -0.998 8.738 12.737 1.00 88.56 109 TRP A N 1
ATOM 788 C CA . TRP A 1 109 ? -0.849 7.610 11.808 1.00 88.56 109 TRP A CA 1
ATOM 789 C C . TRP A 1 109 ? -1.082 6.239 12.456 1.00 88.56 109 TRP A C 1
ATOM 791 O O . TRP A 1 109 ? -1.189 5.228 11.760 1.00 88.56 109 TRP A O 1
ATOM 801 N N . GLY A 1 110 ? -1.205 6.187 13.779 1.00 89.75 110 GLY A N 1
ATOM 802 C CA . GLY A 1 110 ? -1.128 4.959 14.560 1.00 89.75 110 GLY A CA 1
ATOM 803 C C . GLY A 1 110 ? 0.318 4.585 14.910 1.00 89.75 110 GLY A C 1
ATOM 804 O O . GLY A 1 110 ? 1.264 5.130 14.348 1.00 89.75 110 GLY A O 1
ATOM 805 N N . PRO A 1 111 ? 0.512 3.609 15.809 1.00 91.62 111 PRO A N 1
ATOM 806 C CA . PRO A 1 111 ? 1.837 3.224 16.303 1.00 91.62 111 PRO A CA 1
ATOM 807 C C . PRO A 1 111 ? 2.687 2.483 15.263 1.00 91.62 111 PRO A C 1
ATOM 809 O O . PRO A 1 111 ? 3.867 2.243 15.488 1.00 91.62 111 PRO A O 1
ATOM 812 N N . ARG A 1 112 ? 2.091 2.082 14.134 1.00 92.12 112 ARG A N 1
ATOM 813 C CA . ARG A 1 112 ? 2.742 1.240 13.136 1.00 92.12 112 ARG A CA 1
ATOM 814 C C . ARG A 1 112 ? 2.368 1.658 11.726 1.00 92.12 112 ARG A C 1
ATOM 816 O O . ARG A 1 112 ? 1.189 1.785 11.389 1.00 92.12 112 ARG A O 1
ATOM 823 N N . LEU A 1 113 ? 3.393 1.788 10.899 1.00 94.69 113 LEU A N 1
ATOM 824 C CA . LEU A 1 113 ? 3.299 1.979 9.464 1.00 94.69 113 LEU A CA 1
ATOM 825 C C . LEU A 1 113 ? 3.787 0.737 8.733 1.00 94.69 113 LEU A C 1
ATOM 827 O O . LEU A 1 113 ? 4.575 -0.062 9.241 1.00 94.69 113 LEU A O 1
ATOM 831 N N . VAL A 1 114 ? 3.372 0.619 7.483 1.00 96.38 114 VAL A N 1
ATOM 832 C CA . VAL A 1 114 ? 3.969 -0.305 6.529 1.00 96.38 114 VAL A CA 1
ATOM 833 C C . VAL A 1 114 ? 4.467 0.496 5.341 1.00 96.38 114 VAL A C 1
ATOM 835 O O . VAL A 1 114 ? 3.724 1.262 4.727 1.00 96.38 114 VAL A O 1
ATOM 838 N N . ARG A 1 115 ? 5.741 0.317 5.014 1.00 96.94 115 ARG A N 1
ATOM 839 C CA . ARG A 1 115 ? 6.350 0.856 3.807 1.00 96.94 115 ARG A CA 1
ATOM 840 C C . ARG A 1 115 ? 6.248 -0.170 2.694 1.00 96.94 115 ARG A C 1
ATOM 842 O O . ARG A 1 115 ? 6.800 -1.258 2.819 1.00 96.94 115 ARG A O 1
ATOM 849 N N . LEU A 1 116 ? 5.564 0.189 1.620 1.00 95.50 116 LEU A N 1
ATOM 850 C CA . LEU A 1 116 ? 5.533 -0.569 0.379 1.00 95.50 116 LEU A CA 1
ATOM 851 C C . LEU A 1 116 ? 6.571 0.018 -0.576 1.00 95.50 116 LEU A C 1
ATOM 853 O O . LEU A 1 116 ? 6.442 1.169 -0.989 1.00 95.50 116 LEU A O 1
ATOM 857 N N . ASP A 1 117 ? 7.578 -0.775 -0.916 1.00 94.81 117 ASP A N 1
ATOM 858 C CA . ASP A 1 117 ? 8.591 -0.464 -1.920 1.00 94.81 117 ASP A CA 1
ATOM 859 C C . ASP A 1 117 ? 8.277 -1.252 -3.202 1.00 94.81 117 ASP A C 1
ATOM 861 O O . ASP A 1 117 ? 8.219 -2.481 -3.175 1.00 94.81 117 ASP A O 1
ATOM 865 N N . LEU A 1 118 ? 8.060 -0.550 -4.315 1.00 92.62 118 LEU A N 1
ATOM 866 C CA . LEU A 1 118 ? 7.834 -1.130 -5.641 1.00 92.62 118 LEU A CA 1
ATOM 867 C C . LEU A 1 118 ? 9.022 -0.818 -6.551 1.00 92.62 118 LEU A C 1
ATOM 869 O O . LEU A 1 118 ? 9.363 0.354 -6.739 1.00 92.62 118 LEU A O 1
ATOM 873 N N . ASP A 1 119 ? 9.624 -1.849 -7.141 1.00 91.25 119 ASP A N 1
ATOM 874 C CA . ASP A 1 119 ? 10.691 -1.679 -8.130 1.00 91.25 119 ASP A CA 1
ATOM 875 C C . ASP A 1 119 ? 10.117 -1.293 -9.498 1.00 91.25 119 ASP A C 1
ATOM 877 O O . ASP A 1 119 ? 9.297 -2.007 -10.085 1.00 91.25 119 ASP A O 1
ATOM 881 N N . VAL A 1 120 ? 10.550 -0.138 -10.001 1.00 91.12 120 VAL A N 1
ATOM 882 C CA . VAL A 1 120 ? 10.134 0.417 -11.291 1.00 91.12 120 VAL A CA 1
ATOM 883 C C . VAL A 1 120 ? 11.333 0.789 -12.168 1.00 91.12 120 VAL A C 1
ATOM 885 O O . VAL A 1 120 ? 11.155 1.495 -13.157 1.00 91.12 120 VAL A O 1
ATOM 888 N N . ALA A 1 121 ? 12.544 0.317 -11.845 1.00 88.38 121 ALA A N 1
ATOM 889 C CA . ALA A 1 121 ? 13.772 0.673 -12.561 1.00 88.38 121 ALA A CA 1
ATOM 890 C C . ALA A 1 121 ? 13.691 0.379 -14.070 1.00 88.38 121 ALA A C 1
ATOM 892 O O . ALA A 1 121 ? 14.084 1.210 -14.889 1.00 88.38 121 ALA A O 1
ATOM 893 N N . ASP A 1 122 ? 13.097 -0.757 -14.438 1.00 86.25 122 ASP A N 1
ATOM 894 C CA . ASP A 1 122 ? 12.948 -1.192 -15.832 1.00 86.25 122 ASP A CA 1
ATOM 895 C C . ASP A 1 122 ? 11.629 -0.731 -16.478 1.00 86.25 122 ASP A C 1
ATOM 897 O O . ASP A 1 122 ? 11.192 -1.276 -17.496 1.00 86.25 122 ASP A O 1
ATOM 901 N N . ARG A 1 123 ? 10.935 0.245 -15.876 1.00 84.19 123 ARG A N 1
ATOM 902 C CA . ARG A 1 123 ? 9.593 0.667 -16.295 1.00 84.19 123 ARG A CA 1
ATOM 903 C C . ARG A 1 123 ? 9.566 2.143 -16.666 1.00 84.19 123 ARG A C 1
ATOM 905 O O . ARG A 1 123 ? 9.920 3.015 -15.884 1.00 84.19 123 ARG A O 1
ATOM 912 N N . SER A 1 124 ? 9.043 2.429 -17.855 1.00 86.81 124 SER A N 1
ATOM 913 C CA . SER A 1 124 ? 8.741 3.799 -18.289 1.00 86.81 124 SER A CA 1
ATOM 914 C C . SER A 1 124 ? 7.427 4.331 -17.710 1.00 86.81 124 SER A C 1
ATOM 916 O O . SER A 1 124 ? 7.180 5.534 -17.730 1.00 86.81 124 SER A O 1
ATOM 918 N N . THR A 1 125 ? 6.545 3.454 -17.224 1.00 87.44 125 THR A N 1
ATOM 919 C CA . THR A 1 125 ? 5.241 3.821 -16.661 1.00 87.44 125 THR A CA 1
ATOM 920 C C . THR A 1 125 ? 4.820 2.805 -15.605 1.00 87.44 125 THR A C 1
ATOM 922 O O . THR A 1 125 ? 5.025 1.603 -15.775 1.00 87.44 125 THR A O 1
ATOM 925 N N . MET A 1 126 ? 4.206 3.297 -14.529 1.00 89.62 126 MET A N 1
ATOM 926 C CA . MET A 1 126 ? 3.638 2.494 -13.451 1.00 89.62 126 MET A CA 1
ATOM 927 C C . MET A 1 126 ? 2.263 3.045 -13.079 1.00 89.62 126 MET A C 1
ATOM 929 O O . MET A 1 126 ? 2.103 4.251 -12.899 1.00 89.62 126 MET A O 1
ATOM 933 N N . THR A 1 127 ? 1.276 2.161 -12.941 1.00 91.81 127 THR A N 1
ATOM 934 C CA . THR A 1 127 ? -0.070 2.523 -12.487 1.00 91.81 127 THR A CA 1
ATOM 935 C C . THR A 1 127 ? -0.336 1.870 -11.144 1.00 91.81 127 THR A C 1
ATOM 937 O O . THR A 1 127 ? -0.263 0.647 -11.018 1.00 91.81 127 THR A O 1
ATOM 940 N N . ILE A 1 128 ? -0.674 2.702 -10.160 1.00 93.88 128 ILE A N 1
ATOM 941 C CA . ILE A 1 128 ? -1.213 2.278 -8.872 1.00 93.88 128 ILE A CA 1
ATOM 942 C C . ILE A 1 128 ? -2.688 2.647 -8.843 1.00 93.88 128 ILE A C 1
ATOM 944 O O . ILE A 1 128 ? -3.066 3.780 -9.139 1.00 93.88 128 ILE A O 1
ATOM 948 N N . THR A 1 129 ? -3.518 1.692 -8.459 1.00 94.75 129 THR A N 1
ATOM 949 C CA . THR A 1 129 ? -4.938 1.908 -8.217 1.00 94.75 129 THR A CA 1
ATOM 950 C C . THR A 1 129 ? -5.208 1.737 -6.736 1.00 94.75 129 THR A C 1
ATOM 952 O O . THR A 1 129 ? -4.895 0.697 -6.163 1.00 94.75 129 THR A O 1
ATOM 955 N N . VAL A 1 130 ? -5.805 2.761 -6.130 1.00 94.31 130 VAL A N 1
ATOM 956 C CA . VAL A 1 130 ? -6.301 2.723 -4.755 1.00 94.31 130 VAL A CA 1
ATOM 957 C C . VAL A 1 130 ? -7.819 2.766 -4.822 1.00 94.31 130 VAL A C 1
ATOM 959 O O . VAL A 1 130 ? -8.392 3.713 -5.356 1.00 94.31 130 VAL A O 1
ATOM 962 N N . ARG A 1 131 ? -8.476 1.727 -4.310 1.00 94.00 131 ARG A N 1
ATOM 963 C CA . ARG A 1 131 ? -9.934 1.612 -4.288 1.00 94.00 131 ARG A CA 1
ATOM 964 C C . ARG A 1 131 ? -10.419 1.422 -2.865 1.00 94.00 131 ARG A C 1
ATOM 966 O O . ARG A 1 131 ? -9.991 0.496 -2.188 1.00 94.00 131 ARG A O 1
ATOM 973 N N . GLN A 1 132 ? -11.360 2.248 -2.443 1.00 92.56 132 GLN A N 1
ATOM 974 C CA . GLN A 1 132 ? -12.054 2.067 -1.178 1.00 92.56 132 GLN A CA 1
ATOM 975 C C . GLN A 1 132 ? -13.214 1.083 -1.346 1.00 92.56 132 GLN A C 1
ATOM 977 O O . GLN A 1 132 ? -13.951 1.142 -2.332 1.00 92.56 132 GLN A O 1
ATOM 982 N N . GLU A 1 133 ? -13.385 0.167 -0.398 1.00 89.19 133 GLU A N 1
ATOM 983 C CA . GLU A 1 133 ? -14.616 -0.611 -0.296 1.00 89.19 133 GLU A CA 1
ATOM 984 C 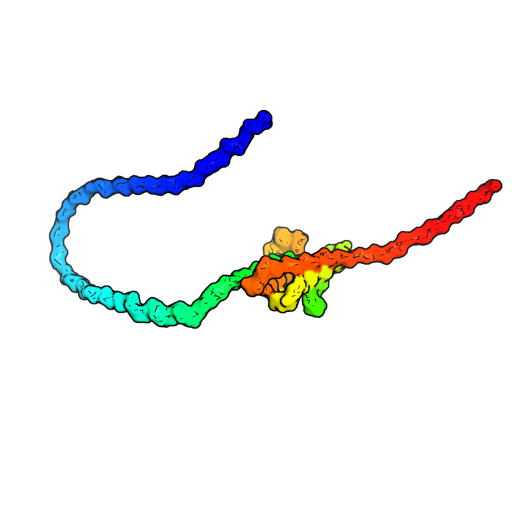C . GLU A 1 133 ? -15.757 0.344 0.063 1.00 89.19 133 GLU A C 1
ATOM 986 O O . GLU A 1 133 ? -15.702 1.041 1.071 1.00 89.19 133 GLU A O 1
ATOM 991 N N . HIS A 1 134 ? -16.803 0.408 -0.755 1.00 77.12 134 HIS A N 1
ATOM 992 C CA . HIS A 1 134 ? -18.018 1.109 -0.360 1.00 77.12 134 HIS A CA 1
ATOM 993 C C . HIS A 1 134 ? -18.927 0.112 0.350 1.00 77.12 134 HIS A C 1
ATOM 995 O O . HIS A 1 134 ? -19.347 -0.884 -0.244 1.00 77.12 134 HIS A O 1
ATOM 1001 N N . SER A 1 135 ? -19.255 0.388 1.613 1.00 57.38 135 SER A N 1
ATOM 1002 C CA . SER A 1 135 ? -20.365 -0.292 2.274 1.00 57.38 135 SER A CA 1
ATOM 1003 C C . SER A 1 135 ? -21.637 0.044 1.510 1.00 57.38 135 SER A C 1
ATOM 1005 O O . SER A 1 135 ? -22.159 1.153 1.611 1.00 57.38 135 SER A O 1
ATOM 1007 N N . THR A 1 136 ? -22.141 -0.916 0.742 1.00 55.06 136 THR A N 1
ATOM 1008 C CA . THR A 1 136 ? -23.517 -0.858 0.255 1.00 55.06 136 THR A CA 1
ATOM 1009 C C . THR A 1 136 ? -24.392 -1.227 1.445 1.00 55.06 136 THR A C 1
ATOM 1011 O O . THR A 1 136 ? -24.718 -2.392 1.645 1.00 55.06 136 THR A O 1
ATOM 1014 N N . LEU A 1 137 ? -24.697 -0.263 2.315 1.00 56.72 137 LEU A N 1
ATOM 1015 C CA . LEU A 1 137 ? -25.847 -0.445 3.191 1.00 56.72 137 LEU A CA 1
ATOM 1016 C C . LEU A 1 137 ? -27.081 -0.387 2.281 1.00 56.72 137 LEU A C 1
ATOM 1018 O O . LEU A 1 137 ? -27.158 0.542 1.470 1.00 56.72 137 LEU A O 1
ATOM 1022 N N . PRO A 1 138 ? -28.022 -1.346 2.356 1.00 53.75 138 PRO A N 1
ATOM 1023 C CA . PRO A 1 138 ? -29.316 -1.142 1.733 1.00 53.75 138 PRO A CA 1
ATOM 1024 C C . PRO A 1 138 ? -29.899 0.117 2.374 1.00 53.75 138 PRO A C 1
ATOM 1026 O O . PRO A 1 138 ? -30.151 0.153 3.580 1.00 53.75 138 PRO A O 1
ATOM 1029 N N . PHE A 1 139 ? -30.023 1.188 1.589 1.00 53.19 139 PHE A N 1
ATOM 1030 C CA . PHE A 1 139 ? -30.886 2.296 1.965 1.00 53.19 139 PHE A CA 1
ATOM 1031 C C . PHE A 1 139 ? -32.256 1.671 2.185 1.00 53.19 139 PHE A C 1
ATOM 1033 O O . PHE A 1 139 ? -32.795 1.068 1.260 1.00 53.19 139 PHE A O 1
ATOM 1040 N N . GLY A 1 140 ? -32.722 1.707 3.435 1.00 50.41 140 GLY A N 1
ATOM 1041 C CA . GLY A 1 140 ? -33.947 1.039 3.839 1.00 50.41 140 GLY A CA 1
ATOM 1042 C C . GLY A 1 140 ? -35.072 1.357 2.868 1.00 50.41 140 GLY A C 1
ATOM 1043 O O . GLY A 1 140 ? -35.239 2.516 2.475 1.00 50.41 140 GLY A O 1
ATOM 1044 N N . ASP A 1 141 ? -35.813 0.318 2.489 1.00 53.41 141 ASP A N 1
ATOM 1045 C CA . ASP A 1 141 ? -37.076 0.449 1.786 1.00 53.41 141 ASP A CA 1
ATOM 1046 C C . ASP A 1 141 ? -37.922 1.451 2.564 1.00 53.41 141 ASP A C 1
ATOM 1048 O O . ASP A 1 141 ? -38.415 1.186 3.663 1.00 53.41 141 ASP A O 1
ATOM 1052 N N . THR A 1 142 ? -38.012 2.665 2.030 1.00 57.38 142 THR A N 1
ATOM 1053 C CA . THR A 1 142 ? -38.937 3.651 2.557 1.00 57.38 142 THR A CA 1
ATOM 1054 C C . THR A 1 142 ? -40.282 3.197 2.020 1.00 57.38 142 THR A C 1
ATOM 1056 O O . THR A 1 142 ? -40.645 3.545 0.897 1.00 57.38 142 THR A O 1
ATOM 1059 N N . GLU A 1 143 ? -40.976 2.326 2.757 1.00 56.12 143 GLU A N 1
ATOM 1060 C CA . GLU A 1 143 ? -42.362 2.017 2.428 1.00 56.12 143 GLU A CA 1
ATOM 1061 C C . GLU A 1 143 ? -43.132 3.346 2.382 1.00 56.12 143 GLU A C 1
ATOM 1063 O O . GLU A 1 143 ? -43.054 4.136 3.333 1.00 56.12 143 GLU A O 1
ATOM 1068 N N . PRO A 1 144 ? -43.854 3.641 1.289 1.00 54.91 144 PRO A N 1
ATOM 1069 C CA . PRO A 1 144 ? -44.726 4.795 1.256 1.00 54.91 144 PRO A CA 1
ATOM 1070 C C . PRO A 1 144 ? -45.844 4.564 2.275 1.00 54.91 144 PRO A C 1
ATOM 1072 O O . PRO A 1 144 ? -46.743 3.753 2.060 1.00 54.91 144 PRO A O 1
ATOM 1075 N N . VAL A 1 145 ? -45.781 5.280 3.402 1.00 57.78 145 VAL A N 1
ATOM 1076 C CA . VAL A 1 145 ? -46.882 5.368 4.365 1.00 57.78 145 VAL A CA 1
ATOM 1077 C C . VAL A 1 145 ? -48.141 5.774 3.605 1.00 57.78 145 VAL A C 1
ATOM 1079 O O . VAL A 1 145 ? -48.209 6.852 3.010 1.00 57.78 145 VAL A O 1
ATOM 1082 N N . GLY A 1 146 ? -49.118 4.867 3.597 1.00 54.38 146 GLY A N 1
ATOM 1083 C CA . GLY A 1 146 ? -50.389 5.041 2.916 1.00 54.38 146 GLY A CA 1
ATOM 1084 C C . GLY A 1 146 ? -51.100 6.311 3.371 1.00 54.38 146 GLY A C 1
ATOM 1085 O O . GLY A 1 146 ? -51.395 6.488 4.553 1.00 54.38 146 GLY A O 1
ATOM 1086 N N . VAL A 1 147 ? -51.416 7.180 2.412 1.00 53.31 147 VAL A N 1
ATOM 1087 C CA . VAL A 1 147 ? -52.421 8.225 2.599 1.00 53.31 147 VAL A CA 1
ATOM 1088 C C . VAL A 1 147 ? -53.784 7.552 2.512 1.00 53.31 147 VAL A C 1
ATOM 1090 O O . VAL A 1 147 ? -54.215 7.116 1.448 1.00 53.31 147 VAL A O 1
ATOM 1093 N N . THR A 1 148 ? -54.443 7.449 3.661 1.00 57.19 148 THR A N 1
ATOM 1094 C CA . THR A 1 148 ? -55.891 7.275 3.734 1.00 57.19 148 THR A CA 1
ATOM 1095 C C . THR A 1 148 ? -56.524 8.663 3.719 1.00 57.19 148 THR A C 1
ATOM 1097 O O . THR A 1 148 ? -56.234 9.480 4.593 1.00 57.19 148 THR A O 1
ATOM 1100 N N . ALA A 1 149 ? -57.353 8.933 2.711 1.00 55.91 149 ALA A N 1
ATOM 1101 C CA . ALA A 1 149 ? -58.413 9.940 2.729 1.00 55.91 149 ALA A CA 1
ATOM 1102 C C . ALA A 1 149 ? -59.445 9.590 1.652 1.00 55.91 149 ALA A C 1
ATOM 1104 O O . ALA A 1 149 ? -59.021 9.371 0.495 1.00 55.91 149 ALA A O 1
#